Protein AF-A0A945RM82-F1 (afdb_monomer)

Solvent-accessible surface area (backbone atoms only — not comparable to full-atom values): 7335 Å² total; per-residue (Å²): 114,82,78,49,52,65,53,60,49,50,51,54,55,52,63,54,65,72,81,58,85,48,55,65,61,50,50,54,51,50,47,56,50,49,55,58,48,49,55,56,48,54,52,49,33,61,76,61,62,46,88,59,47,68,65,51,51,50,54,53,52,51,50,52,52,52,50,53,51,53,48,50,59,57,67,76,49,85,73,93,82,49,55,64,62,51,43,51,52,49,52,50,49,49,57,50,46,57,53,53,48,50,62,63,51,54,55,66,46,48,66,51,52,52,50,54,51,52,50,51,54,52,54,68,56,70,79,106

Sequence (128 aa):
AIVQIDKDFKDTIWEINGNNFDAMKILESLKLYTEQHFGREEELQRVVKFPYREAHHNEHTNLIKKLDSMMAETKDSSGNYLNTEVGEKIGMLLKGWLFDHVLENDLRMKPYLEEMRELAKKMGRMGR

Radius of gyration: 18.13 Å; Cα contacts (8 Å, |Δi|>4): 49; chains: 1; bounding box: 43×27×56 Å

Structure (mmCIF, N/CA/C/O backbone):
data_AF-A0A945RM82-F1
#
_entry.id   AF-A0A945RM82-F1
#
loop_
_atom_site.group_PDB
_atom_site.id
_atom_site.type_symbol
_atom_site.label_atom_id
_atom_site.label_alt_id
_atom_site.label_comp_id
_atom_site.label_asym_id
_atom_site.label_entity_id
_atom_site.label_seq_id
_atom_site.pdbx_PDB_ins_code
_atom_site.Cartn_x
_atom_site.Cartn_y
_atom_site.Cartn_z
_atom_site.occupancy
_atom_site.B_iso_or_equiv
_atom_site.auth_seq_id
_atom_site.auth_comp_id
_atom_site.auth_asym_id
_atom_site.auth_atom_id
_atom_site.pdbx_PDB_model_num
ATOM 1 N N . ALA A 1 1 ? -1.909 -6.859 13.482 1.00 43.19 1 ALA A N 1
ATOM 2 C CA . ALA A 1 1 ? -2.586 -6.156 12.377 1.00 43.19 1 ALA A CA 1
ATOM 3 C C . ALA A 1 1 ? -1.668 -5.075 11.820 1.00 43.19 1 ALA A C 1
ATOM 5 O O . ALA A 1 1 ? -1.059 -5.351 10.807 1.00 43.19 1 ALA A O 1
ATOM 6 N N . ILE A 1 2 ? -1.442 -3.957 12.522 1.00 42.31 2 ILE A N 1
ATOM 7 C CA . ILE A 1 2 ? -0.651 -2.823 11.994 1.00 42.31 2 ILE A CA 1
ATOM 8 C C . ILE A 1 2 ? 0.868 -3.114 11.935 1.00 42.31 2 ILE A C 1
ATOM 10 O O . ILE A 1 2 ? 1.513 -2.877 10.930 1.00 42.31 2 ILE A O 1
ATOM 14 N N . VAL A 1 3 ? 1.442 -3.746 12.966 1.00 43.12 3 VAL A N 1
ATOM 15 C CA . VAL A 1 3 ? 2.894 -4.068 13.018 1.00 43.12 3 VAL A CA 1
ATOM 16 C C . VAL A 1 3 ? 3.259 -5.348 12.241 1.00 43.12 3 VAL A C 1
ATOM 18 O O . VAL A 1 3 ? 4.426 -5.655 12.034 1.00 43.12 3 VAL A O 1
ATOM 21 N N . GLN A 1 4 ? 2.262 -6.127 11.808 1.00 48.75 4 GLN A N 1
ATOM 22 C CA . GLN A 1 4 ? 2.503 -7.428 11.168 1.00 48.75 4 GLN A CA 1
ATOM 23 C C . GLN A 1 4 ? 2.930 -7.280 9.700 1.00 48.75 4 GLN A C 1
ATOM 25 O O . GLN A 1 4 ? 3.601 -8.158 9.167 1.00 48.75 4 GLN A O 1
ATOM 30 N N . ILE A 1 5 ? 2.577 -6.146 9.085 1.00 50.00 5 ILE A N 1
ATOM 31 C CA . ILE A 1 5 ? 2.842 -5.847 7.678 1.00 50.00 5 ILE A CA 1
ATOM 32 C C . ILE A 1 5 ? 4.339 -5.884 7.406 1.00 50.00 5 ILE A C 1
ATOM 34 O O . ILE A 1 5 ? 4.763 -6.511 6.449 1.00 50.00 5 ILE A O 1
ATOM 38 N N . ASP A 1 6 ? 5.129 -5.269 8.283 1.00 53.53 6 ASP A N 1
ATOM 39 C CA . ASP A 1 6 ? 6.573 -5.101 8.118 1.00 53.53 6 ASP A CA 1
ATOM 40 C C . ASP A 1 6 ? 7.317 -6.447 8.112 1.00 53.53 6 ASP A C 1
ATOM 42 O O . ASP A 1 6 ? 8.240 -6.675 7.331 1.00 53.53 6 ASP A O 1
ATOM 46 N N . LYS A 1 7 ? 6.878 -7.382 8.965 1.00 53.16 7 LYS A N 1
ATOM 47 C CA . LYS A 1 7 ? 7.517 -8.692 9.103 1.00 53.16 7 LYS A CA 1
ATOM 48 C C . LYS A 1 7 ? 7.155 -9.621 7.947 1.00 53.16 7 LYS A C 1
ATOM 50 O O . LYS A 1 7 ? 8.054 -10.126 7.283 1.00 53.16 7 LYS A O 1
ATOM 55 N N . ASP A 1 8 ? 5.862 -9.798 7.683 1.00 56.16 8 ASP A N 1
ATOM 56 C CA . ASP A 1 8 ? 5.383 -10.713 6.641 1.00 56.16 8 ASP A CA 1
ATOM 57 C C . ASP A 1 8 ? 5.830 -10.223 5.247 1.00 56.16 8 ASP A C 1
ATOM 59 O O . ASP A 1 8 ? 6.164 -11.016 4.364 1.00 56.16 8 ASP A O 1
ATOM 63 N N . PHE A 1 9 ? 5.922 -8.901 5.071 1.00 60.59 9 PHE A N 1
ATOM 64 C CA . PHE A 1 9 ? 6.446 -8.278 3.864 1.00 60.59 9 PHE A CA 1
ATOM 65 C C . PHE A 1 9 ? 7.952 -8.506 3.683 1.00 60.59 9 PHE A C 1
ATOM 67 O O . PHE A 1 9 ? 8.400 -8.920 2.612 1.00 60.59 9 PHE A O 1
ATOM 74 N N . LYS A 1 10 ? 8.746 -8.278 4.735 1.00 57.41 10 LYS A N 1
ATOM 75 C CA . LYS A 1 10 ? 10.195 -8.505 4.708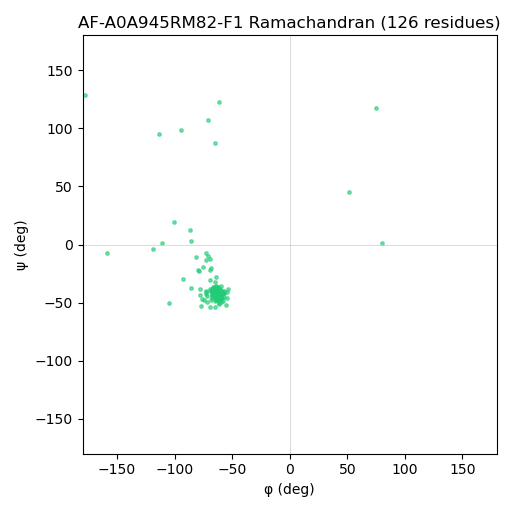 1.00 57.41 10 LYS A CA 1
ATOM 76 C C . LYS A 1 10 ? 10.541 -9.974 4.467 1.00 57.41 10 LYS A C 1
ATOM 78 O O . LYS A 1 10 ? 11.470 -10.245 3.710 1.00 57.41 10 LYS A O 1
ATOM 83 N N . ASP A 1 11 ? 9.777 -10.893 5.053 1.00 61.16 11 ASP A N 1
ATOM 84 C CA . ASP A 1 11 ? 9.936 -12.336 4.857 1.00 61.16 11 ASP A CA 1
ATOM 85 C C . ASP A 1 11 ? 9.597 -12.729 3.403 1.00 61.16 11 ASP A C 1
ATOM 87 O O . ASP A 1 11 ? 10.384 -13.424 2.761 1.00 61.16 11 ASP A O 1
ATOM 91 N N . THR A 1 12 ? 8.518 -12.174 2.831 1.00 60.81 12 THR A N 1
ATOM 92 C CA . THR A 1 12 ? 8.145 -12.371 1.413 1.00 60.81 12 THR A CA 1
ATOM 93 C C . THR A 1 12 ? 9.249 -11.895 0.462 1.00 60.81 12 THR A C 1
ATOM 95 O O . THR A 1 12 ? 9.639 -12.607 -0.460 1.00 60.81 12 THR A O 1
ATOM 98 N N . ILE A 1 13 ? 9.806 -10.702 0.689 1.00 57.53 13 ILE A N 1
ATOM 99 C CA . ILE A 1 13 ? 10.901 -10.168 -0.137 1.00 57.53 13 ILE A CA 1
ATOM 100 C C . ILE A 1 13 ? 12.191 -10.982 0.048 1.00 57.53 13 ILE A C 1
ATOM 102 O O . ILE A 1 13 ? 12.920 -11.210 -0.918 1.00 57.53 13 ILE A O 1
ATOM 106 N N . TRP A 1 14 ? 12.495 -11.432 1.266 1.00 57.28 14 TRP A N 1
ATOM 107 C CA . TRP A 1 14 ? 13.685 -12.235 1.549 1.00 57.28 14 TRP A CA 1
ATOM 108 C C . TRP A 1 14 ? 13.643 -13.609 0.868 1.00 57.28 14 TRP A C 1
ATOM 110 O O . TRP A 1 14 ? 14.636 -14.011 0.263 1.00 57.28 14 TRP A O 1
ATOM 120 N N . GLU A 1 15 ? 12.498 -14.296 0.889 1.00 54.78 15 GLU A N 1
ATOM 121 C CA . GLU A 1 15 ? 12.322 -15.581 0.200 1.00 54.78 15 GLU A CA 1
ATOM 122 C C . GLU A 1 15 ? 12.472 -15.455 -1.323 1.00 54.78 15 GLU A C 1
ATOM 124 O O . GLU A 1 15 ? 13.088 -16.314 -1.958 1.00 54.78 15 GLU A O 1
ATOM 129 N N . ILE A 1 16 ? 11.994 -14.356 -1.919 1.00 53.62 16 ILE A N 1
ATOM 130 C CA . ILE A 1 16 ? 12.106 -14.127 -3.369 1.00 53.62 16 ILE A CA 1
ATOM 131 C C . ILE A 1 16 ? 13.564 -13.866 -3.801 1.00 53.62 16 ILE A C 1
ATOM 133 O O . ILE A 1 16 ? 13.972 -14.262 -4.895 1.00 53.62 16 ILE A O 1
ATOM 137 N N . ASN A 1 17 ? 14.390 -13.272 -2.934 1.00 55.12 17 ASN A N 1
ATOM 138 C CA . ASN A 1 17 ? 15.804 -12.984 -3.217 1.00 55.12 17 ASN A CA 1
ATOM 139 C C . ASN A 1 17 ? 16.714 -14.230 -3.231 1.00 55.12 17 ASN A C 1
ATOM 141 O O . ASN A 1 17 ? 17.885 -14.129 -3.595 1.00 55.12 17 ASN A O 1
ATOM 145 N N . GLY A 1 18 ? 16.201 -15.406 -2.859 1.00 50.03 18 GLY A N 1
ATOM 146 C CA . GLY A 1 18 ? 17.003 -16.608 -2.647 1.00 50.03 18 GLY A CA 1
ATOM 147 C C . GLY A 1 18 ? 17.569 -17.303 -3.892 1.00 50.03 18 GLY A C 1
ATOM 148 O O . GLY A 1 18 ? 18.424 -18.161 -3.701 1.00 50.03 18 GLY A O 1
ATOM 149 N N . ASN A 1 19 ? 17.139 -17.007 -5.136 1.00 50.34 19 ASN A N 1
ATOM 150 C CA . ASN A 1 19 ? 17.694 -17.735 -6.303 1.00 50.34 19 ASN A CA 1
ATOM 151 C C . ASN A 1 19 ? 17.616 -17.119 -7.721 1.00 50.34 19 ASN A C 1
ATOM 153 O O . ASN A 1 19 ? 18.202 -17.693 -8.636 1.00 50.34 19 ASN A O 1
ATOM 157 N N . ASN A 1 20 ? 16.938 -15.996 -7.966 1.00 56.06 20 ASN A N 1
ATOM 158 C CA . ASN A 1 20 ? 17.090 -15.181 -9.188 1.00 56.06 20 ASN A CA 1
ATOM 159 C C . ASN A 1 20 ? 16.172 -13.965 -9.052 1.00 56.06 20 ASN A C 1
ATOM 161 O O . ASN A 1 20 ? 14.990 -14.139 -8.760 1.00 56.06 20 ASN A O 1
ATOM 1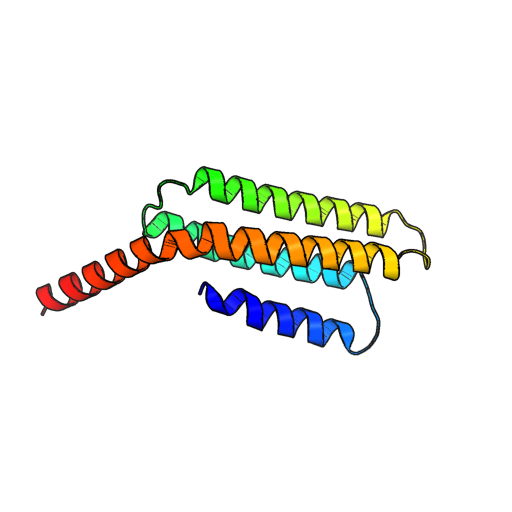65 N N . PHE A 1 21 ? 16.684 -12.753 -9.259 1.00 66.38 21 PHE A N 1
ATOM 166 C CA . PHE A 1 21 ? 15.848 -11.556 -9.213 1.00 66.38 21 PHE A CA 1
ATOM 167 C C . PHE A 1 21 ? 14.925 -11.540 -10.440 1.00 66.38 21 PHE A C 1
ATOM 169 O O . PHE A 1 21 ? 15.380 -11.336 -11.563 1.00 66.38 21 PHE A O 1
ATOM 176 N N . ASP A 1 22 ? 13.638 -11.801 -10.227 1.00 75.38 22 ASP A N 1
ATOM 177 C CA . ASP A 1 22 ? 12.593 -11.728 -11.247 1.00 75.38 22 ASP A CA 1
ATOM 178 C C . ASP A 1 22 ? 11.648 -10.588 -10.865 1.00 75.38 22 ASP A C 1
ATOM 180 O O . ASP A 1 22 ? 10.750 -10.742 -10.031 1.00 75.38 22 ASP A O 1
ATOM 184 N N . ALA A 1 23 ? 11.906 -9.413 -11.444 1.00 75.38 23 ALA A N 1
ATOM 185 C CA . ALA A 1 23 ? 11.175 -8.186 -11.147 1.00 75.38 23 ALA A CA 1
ATOM 186 C C . ALA A 1 23 ? 9.657 -8.353 -11.313 1.00 75.38 23 ALA A C 1
ATOM 188 O O . ALA A 1 23 ? 8.880 -7.836 -10.511 1.00 75.38 23 ALA A O 1
ATOM 189 N N . MET A 1 24 ? 9.241 -9.111 -12.332 1.00 81.62 24 MET A N 1
ATOM 190 C CA . MET A 1 24 ? 7.834 -9.329 -12.639 1.00 81.62 24 MET A CA 1
ATOM 191 C C . MET A 1 24 ? 7.154 -10.145 -11.537 1.00 81.62 24 MET A C 1
ATOM 193 O O . MET A 1 24 ? 6.104 -9.742 -11.038 1.00 81.62 24 MET A O 1
ATOM 197 N N . LYS A 1 25 ? 7.784 -11.235 -11.082 1.00 79.31 25 LYS A N 1
ATOM 198 C CA . LYS A 1 25 ? 7.257 -12.042 -9.965 1.00 79.31 25 LYS A CA 1
ATOM 199 C C . LYS A 1 25 ? 7.182 -11.263 -8.658 1.00 79.31 25 LYS A C 1
ATOM 201 O O . LYS A 1 25 ? 6.243 -11.454 -7.883 1.00 79.31 25 LYS A O 1
ATOM 206 N N . ILE A 1 26 ? 8.157 -10.390 -8.404 1.00 78.06 26 ILE A N 1
ATOM 207 C CA . ILE A 1 26 ? 8.151 -9.526 -7.218 1.00 78.06 26 ILE A CA 1
ATOM 208 C C . ILE A 1 26 ? 6.962 -8.571 -7.273 1.00 78.06 26 ILE A C 1
ATOM 210 O O . ILE A 1 26 ? 6.229 -8.460 -6.293 1.00 78.06 26 ILE A O 1
ATOM 214 N N . LEU A 1 27 ? 6.743 -7.913 -8.413 1.00 81.38 27 LEU A N 1
ATOM 215 C CA . LEU A 1 27 ? 5.629 -6.984 -8.592 1.00 81.38 27 LEU A CA 1
ATOM 216 C C . LEU A 1 27 ? 4.267 -7.679 -8.468 1.00 81.38 27 LEU A C 1
ATOM 218 O O . LEU A 1 27 ? 3.389 -7.159 -7.784 1.00 81.38 27 LEU A O 1
ATOM 222 N N . GLU A 1 28 ? 4.102 -8.866 -9.058 1.00 85.25 28 GLU A N 1
ATOM 223 C CA . GLU A 1 28 ? 2.875 -9.668 -8.922 1.00 85.25 28 GLU A CA 1
ATOM 224 C C . GLU A 1 28 ? 2.594 -10.034 -7.463 1.00 85.25 28 GLU A C 1
ATOM 226 O O . GLU A 1 28 ? 1.476 -9.861 -6.974 1.00 85.25 28 GLU A O 1
ATOM 231 N N . SER A 1 29 ? 3.625 -10.489 -6.749 1.00 81.25 29 SER A N 1
ATOM 232 C CA . SER A 1 29 ? 3.514 -10.860 -5.336 1.00 81.25 29 SER A CA 1
ATOM 233 C C . SER A 1 29 ? 3.191 -9.646 -4.462 1.00 81.25 29 SER A C 1
ATOM 235 O O . SER A 1 29 ? 2.331 -9.718 -3.585 1.00 81.25 29 SER A O 1
ATOM 237 N N . LEU A 1 30 ? 3.836 -8.508 -4.732 1.00 79.62 30 LEU A N 1
ATOM 238 C CA . LEU A 1 30 ? 3.604 -7.246 -4.036 1.00 79.62 30 LEU A CA 1
ATOM 239 C C . LEU A 1 30 ? 2.176 -6.736 -4.253 1.00 79.62 30 LEU A C 1
ATOM 241 O O . LEU A 1 30 ? 1.515 -6.332 -3.294 1.00 79.62 30 LEU A O 1
ATOM 245 N N . LYS A 1 31 ? 1.674 -6.797 -5.490 1.00 86.44 31 LYS A N 1
ATOM 246 C CA . LYS A 1 31 ? 0.296 -6.416 -5.805 1.00 86.44 31 LYS A CA 1
ATOM 247 C C . LYS A 1 31 ? -0.701 -7.299 -5.060 1.00 86.44 31 LYS A C 1
ATOM 249 O O . LYS A 1 31 ? -1.544 -6.777 -4.337 1.00 86.44 31 LYS A O 1
ATOM 254 N N . LEU A 1 32 ? -0.554 -8.620 -5.149 1.00 85.19 32 LEU A N 1
ATOM 255 C CA . LEU A 1 32 ? -1.444 -9.553 -4.457 1.00 85.19 32 LEU A CA 1
ATOM 256 C C . LEU A 1 32 ? -1.459 -9.312 -2.941 1.00 85.19 32 LEU A C 1
ATOM 258 O O . LEU A 1 32 ? -2.521 -9.289 -2.316 1.00 85.19 32 LEU A O 1
ATOM 262 N N . TYR A 1 33 ? -0.282 -9.121 -2.345 1.00 81.00 33 TYR A N 1
ATOM 263 C CA . TYR A 1 33 ? -0.154 -8.864 -0.915 1.00 81.00 33 TYR A CA 1
ATOM 264 C C . TYR A 1 33 ? -0.848 -7.561 -0.500 1.00 81.00 33 TYR A C 1
ATOM 266 O O . TYR A 1 33 ? -1.619 -7.553 0.463 1.00 81.00 33 TYR A O 1
ATOM 274 N N . THR A 1 34 ? -0.598 -6.474 -1.232 1.00 81.75 34 THR A N 1
ATOM 275 C CA . THR A 1 34 ? -1.169 -5.155 -0.929 1.00 81.75 34 THR A CA 1
ATOM 276 C C . THR A 1 34 ? -2.684 -5.132 -1.115 1.00 81.75 34 THR A C 1
ATOM 278 O O . THR A 1 34 ? -3.376 -4.664 -0.220 1.00 81.75 34 THR A O 1
ATOM 281 N N . GLU A 1 35 ? -3.234 -5.746 -2.166 1.00 87.44 35 GLU A N 1
ATOM 282 C CA . GLU A 1 35 ? -4.691 -5.875 -2.350 1.00 87.44 35 GLU A CA 1
ATOM 283 C C . GLU A 1 35 ? -5.363 -6.615 -1.184 1.00 87.44 35 GLU A C 1
ATOM 285 O O . GLU A 1 35 ? -6.371 -6.161 -0.634 1.00 87.44 35 GLU A O 1
ATOM 290 N N . GLN A 1 36 ? -4.789 -7.744 -0.757 1.00 83.50 36 GLN A N 1
ATOM 291 C CA . GLN A 1 36 ? -5.316 -8.498 0.382 1.00 83.50 36 GLN A CA 1
ATOM 292 C C . GLN A 1 36 ? -5.192 -7.726 1.696 1.00 83.50 36 GLN A C 1
ATOM 294 O O . GLN A 1 36 ? -6.058 -7.835 2.569 1.00 83.50 36 GLN A O 1
ATOM 299 N N . HIS A 1 37 ? -4.093 -6.995 1.870 1.00 81.31 37 HIS A N 1
ATOM 300 C CA . HIS A 1 37 ? -3.858 -6.175 3.045 1.00 81.31 37 HIS A CA 1
ATOM 301 C C . HIS A 1 37 ? -4.880 -5.034 3.133 1.00 81.31 37 HIS A C 1
ATOM 303 O O . HIS A 1 37 ? -5.617 -4.963 4.119 1.00 81.31 37 HIS A O 1
ATOM 309 N N . PHE A 1 38 ? -5.001 -4.242 2.068 1.00 86.69 38 PHE A N 1
ATOM 310 C CA . PHE A 1 38 ? -5.946 -3.134 1.957 1.00 86.69 38 PHE A CA 1
ATOM 311 C C . PHE A 1 38 ? -7.387 -3.589 2.147 1.00 86.69 38 PHE A C 1
ATOM 313 O O . PHE A 1 38 ? -8.125 -2.968 2.905 1.00 86.69 38 PHE A O 1
ATOM 320 N N . GLY A 1 39 ? -7.779 -4.731 1.575 1.00 88.25 39 GLY A N 1
ATOM 321 C CA . GLY A 1 39 ? -9.126 -5.270 1.777 1.00 88.25 39 GLY A CA 1
ATOM 322 C C . GLY A 1 39 ? -9.454 -5.556 3.249 1.00 88.25 39 GLY A C 1
ATOM 323 O O . GLY A 1 39 ? -10.556 -5.260 3.712 1.00 88.25 39 GLY A O 1
ATOM 324 N N . ARG A 1 40 ? -8.497 -6.092 4.022 1.00 84.94 40 ARG A N 1
ATOM 325 C CA . ARG A 1 40 ? -8.688 -6.310 5.470 1.00 84.94 40 ARG A CA 1
ATOM 326 C C . ARG A 1 40 ? -8.782 -4.993 6.231 1.00 84.94 40 ARG A C 1
ATOM 328 O O . ARG A 1 40 ? -9.553 -4.886 7.184 1.00 84.94 40 ARG A O 1
ATOM 335 N N . GLU A 1 41 ? -7.971 -4.023 5.843 1.00 83.19 41 GLU A N 1
ATOM 336 C CA . GLU A 1 41 ? -7.888 -2.738 6.515 1.00 83.19 41 GLU A CA 1
ATOM 337 C C . GLU A 1 41 ? -9.128 -1.872 6.260 1.00 83.19 41 GLU A C 1
ATOM 339 O O . GLU A 1 41 ? -9.725 -1.348 7.197 1.00 83.19 41 GLU A O 1
ATOM 344 N N . GLU A 1 42 ? -9.602 -1.808 5.019 1.00 89.75 42 GLU A N 1
ATOM 345 C CA . GLU A 1 42 ? -10.815 -1.080 4.642 1.00 89.75 42 GLU A CA 1
ATOM 346 C C . GLU A 1 42 ? -12.071 -1.660 5.298 1.00 89.75 42 GLU A C 1
ATOM 348 O O . GLU A 1 42 ? -12.970 -0.914 5.705 1.00 89.75 42 GLU A O 1
ATOM 353 N N . GLU A 1 43 ? -12.134 -2.985 5.458 1.00 88.88 43 GLU A N 1
ATOM 354 C CA . GLU A 1 43 ? -13.211 -3.626 6.210 1.00 88.88 43 GLU A CA 1
ATOM 355 C C . GLU A 1 43 ? -13.151 -3.244 7.694 1.00 88.88 43 GLU A C 1
ATOM 357 O O . GLU A 1 43 ? -14.172 -2.924 8.309 1.00 88.88 43 GLU A O 1
ATOM 362 N N . LEU A 1 44 ? -11.949 -3.189 8.268 1.00 83.25 44 LEU A N 1
ATOM 363 C CA . LEU A 1 44 ? -11.755 -2.730 9.637 1.00 83.25 44 LEU A CA 1
ATOM 364 C C . LEU A 1 44 ? -12.175 -1.263 9.802 1.00 83.25 44 LEU A C 1
ATOM 366 O O . LEU A 1 44 ? -12.922 -0.947 10.728 1.00 83.25 44 LEU A O 1
ATOM 370 N N . GLN A 1 45 ? -11.771 -0.383 8.882 1.00 85.94 45 GLN A N 1
ATOM 371 C CA . GLN A 1 45 ? -12.180 1.024 8.842 1.00 85.94 45 GLN A CA 1
ATOM 372 C C . GLN A 1 45 ? -13.702 1.173 8.780 1.00 85.94 45 GLN 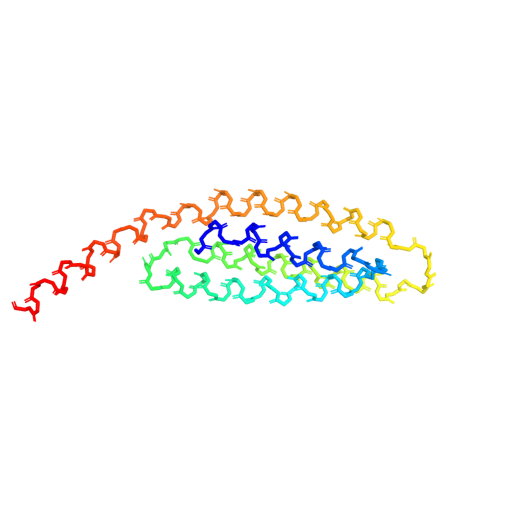A C 1
ATOM 374 O O . GLN A 1 45 ? -14.272 2.018 9.474 1.00 85.94 45 GLN A O 1
ATOM 379 N N . ARG A 1 46 ? -14.379 0.334 7.985 1.00 88.94 46 ARG A N 1
ATOM 380 C CA . ARG A 1 46 ? -15.844 0.307 7.891 1.00 88.94 46 ARG A CA 1
ATOM 381 C C . ARG A 1 46 ? -16.483 -0.050 9.233 1.00 88.94 46 ARG A C 1
ATOM 383 O O . ARG A 1 46 ? -17.419 0.627 9.658 1.00 88.94 46 ARG A O 1
ATOM 390 N N . VAL A 1 47 ? -15.977 -1.083 9.906 1.00 86.25 47 VAL A N 1
ATOM 391 C CA . VAL A 1 47 ? -16.508 -1.566 11.192 1.00 86.25 47 VAL A CA 1
ATOM 392 C C . VAL A 1 47 ? -16.308 -0.544 12.311 1.00 86.25 47 VAL A C 1
ATOM 394 O O . VAL A 1 47 ? -17.226 -0.321 13.100 1.00 86.25 47 VAL A O 1
ATOM 397 N N . VAL A 1 48 ? -15.146 0.112 12.368 1.00 81.69 48 VAL A N 1
ATOM 398 C CA . VAL A 1 48 ? -14.846 1.130 13.395 1.00 81.69 48 VAL A CA 1
ATOM 399 C C . VAL A 1 48 ? -15.346 2.531 13.031 1.00 81.69 48 VAL A C 1
ATOM 401 O O . VAL A 1 48 ? -15.110 3.475 13.779 1.00 81.69 48 VAL A O 1
ATOM 404 N N . LYS A 1 49 ? -16.044 2.675 11.894 1.00 86.19 49 LYS A N 1
ATOM 405 C CA . LYS A 1 49 ? -16.541 3.953 11.359 1.00 86.19 49 LYS A CA 1
ATOM 406 C C . LYS A 1 49 ? -15.441 5.015 11.262 1.00 86.19 49 LYS A C 1
ATOM 408 O O . LYS A 1 49 ? -15.635 6.164 11.655 1.00 86.19 49 LYS A O 1
ATOM 413 N N . PHE A 1 50 ? -14.282 4.619 10.742 1.00 84.00 50 PHE A N 1
ATOM 414 C CA . PHE A 1 50 ? -13.147 5.517 10.580 1.00 84.00 50 PHE A CA 1
ATOM 415 C C . PHE A 1 50 ? -13.513 6.671 9.625 1.00 84.00 50 PHE A C 1
ATOM 417 O O . PHE A 1 50 ? -13.913 6.413 8.486 1.00 84.00 50 PHE A O 1
ATOM 424 N N . PRO A 1 51 ? -13.394 7.941 10.056 1.00 86.19 51 PRO A N 1
ATOM 425 C CA . PRO A 1 51 ? -13.917 9.078 9.297 1.00 86.19 51 PRO A CA 1
ATOM 426 C C . PRO A 1 51 ? -13.151 9.363 7.999 1.00 86.19 51 PRO A C 1
ATOM 428 O O . PRO A 1 51 ? -13.716 9.953 7.084 1.00 86.19 51 PRO A O 1
ATOM 431 N N . TYR A 1 52 ? -11.896 8.919 7.887 1.00 87.12 52 TYR A N 1
ATOM 432 C CA . TYR A 1 52 ? -11.030 9.190 6.731 1.00 87.12 52 TYR A CA 1
ATOM 433 C C . TYR A 1 52 ? -10.944 8.019 5.739 1.00 87.12 52 TYR A C 1
ATOM 435 O O . TYR A 1 52 ? -10.020 7.955 4.934 1.00 87.12 52 TYR A O 1
ATOM 443 N N . ARG A 1 53 ? -11.910 7.091 5.778 1.00 88.75 53 ARG A N 1
ATOM 444 C CA . ARG A 1 53 ? -11.925 5.876 4.944 1.00 88.75 53 ARG A CA 1
ATOM 445 C C . ARG A 1 53 ? -11.803 6.157 3.442 1.00 88.75 53 ARG A C 1
ATOM 447 O O . ARG A 1 53 ? -11.110 5.430 2.746 1.00 88.75 53 ARG A O 1
ATOM 454 N N . GLU A 1 54 ? -12.472 7.191 2.933 1.00 90.38 54 GLU A N 1
ATOM 455 C CA . GLU A 1 54 ? -12.427 7.517 1.499 1.00 90.38 54 GLU A CA 1
ATOM 456 C C . GLU A 1 54 ? -11.040 8.003 1.064 1.00 90.38 54 GLU A C 1
ATOM 458 O O . GLU A 1 54 ? -10.513 7.548 0.052 1.00 90.38 54 GLU A O 1
ATOM 463 N N . ALA A 1 55 ? -10.423 8.885 1.857 1.00 87.81 5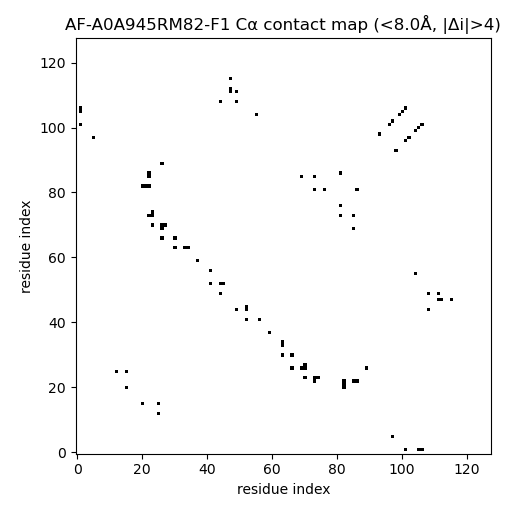5 ALA A N 1
ATOM 464 C CA . ALA A 1 55 ? -9.062 9.343 1.603 1.00 87.81 55 ALA A CA 1
ATOM 465 C C . ALA A 1 55 ? -8.080 8.162 1.613 1.00 87.81 55 ALA A C 1
ATOM 467 O O . ALA A 1 55 ? -7.282 8.032 0.688 1.00 87.81 55 ALA A O 1
ATOM 468 N N . HIS A 1 56 ? -8.219 7.258 2.586 1.00 85.75 56 HIS A N 1
ATOM 469 C CA . HIS A 1 56 ? -7.332 6.105 2.703 1.00 85.75 56 HIS A CA 1
ATOM 470 C C . HIS A 1 56 ? -7.512 5.101 1.545 1.00 85.75 56 HIS A C 1
ATOM 472 O O . HIS A 1 56 ? -6.542 4.641 0.948 1.00 85.75 56 HIS A O 1
ATOM 478 N N . HIS A 1 57 ? -8.757 4.841 1.127 1.00 90.19 57 HIS A N 1
ATOM 479 C CA . HIS A 1 57 ? -9.054 4.013 -0.049 1.00 90.19 57 HIS A CA 1
ATOM 480 C C . HIS A 1 57 ? -8.450 4.577 -1.349 1.00 90.19 57 HIS A C 1
ATOM 482 O O . HIS A 1 57 ? -7.997 3.829 -2.223 1.00 90.19 57 HIS A O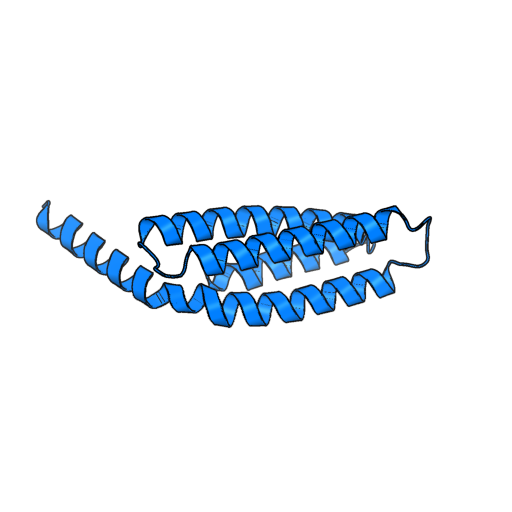 1
ATOM 488 N N . ASN A 1 58 ? -8.411 5.906 -1.494 1.00 90.38 58 ASN A N 1
ATOM 489 C CA . ASN A 1 58 ? -7.773 6.540 -2.647 1.00 90.38 58 ASN A CA 1
ATOM 490 C C . ASN A 1 58 ? -6.255 6.306 -2.658 1.00 90.38 58 ASN A C 1
ATOM 492 O O . ASN A 1 58 ? -5.689 6.058 -3.723 1.00 90.38 58 ASN A O 1
ATOM 496 N N . GLU A 1 59 ? -5.597 6.331 -1.498 1.00 85.88 59 GLU A N 1
ATOM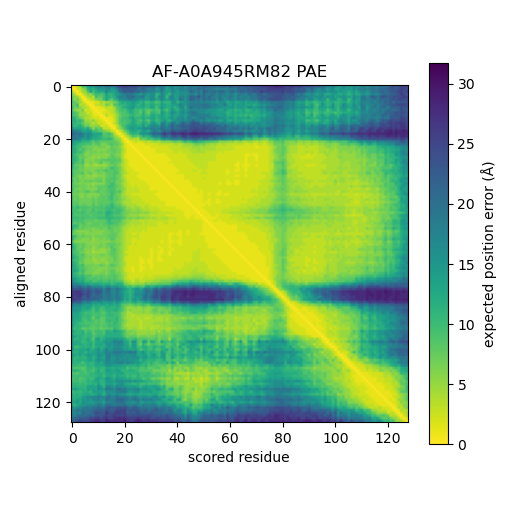 497 C CA . GLU A 1 59 ? -4.171 6.006 -1.378 1.00 85.88 59 GLU A CA 1
ATOM 498 C C . GLU A 1 59 ? -3.893 4.543 -1.750 1.00 85.88 59 GLU A C 1
ATOM 500 O O . GLU A 1 59 ? -3.003 4.286 -2.565 1.00 85.88 59 GLU A O 1
ATOM 505 N N . HIS A 1 60 ? -4.718 3.603 -1.272 1.00 89.06 60 HIS A N 1
ATOM 506 C CA . HIS A 1 60 ? -4.652 2.190 -1.671 1.00 89.06 60 HIS A CA 1
ATOM 507 C C . HIS A 1 60 ? -4.760 2.027 -3.185 1.00 89.06 60 HIS A C 1
ATOM 509 O O . HIS A 1 60 ? -3.901 1.425 -3.833 1.00 89.06 60 HIS A O 1
ATOM 515 N N . THR A 1 61 ? -5.794 2.630 -3.771 1.00 91.12 61 THR A N 1
ATOM 516 C CA . THR A 1 61 ? -6.053 2.558 -5.211 1.00 91.12 61 THR A CA 1
ATOM 517 C 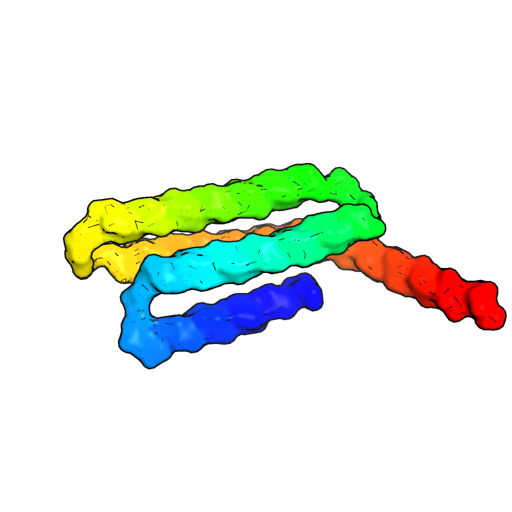C . THR A 1 61 ? -4.898 3.150 -6.022 1.00 91.12 61 THR A C 1
ATOM 519 O O . THR A 1 6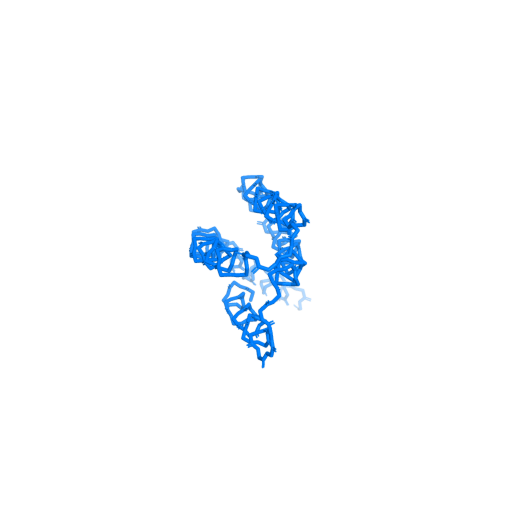1 ? -4.536 2.619 -7.074 1.00 91.12 61 THR A O 1
ATOM 522 N N . ASN A 1 62 ? -4.291 4.239 -5.546 1.00 88.81 62 ASN A N 1
ATOM 523 C CA . ASN A 1 62 ? -3.149 4.867 -6.204 1.00 88.81 62 ASN A CA 1
ATOM 524 C C . ASN A 1 62 ? -1.902 3.979 -6.172 1.00 88.81 62 ASN A C 1
ATOM 526 O O . ASN A 1 62 ? -1.191 3.909 -7.178 1.00 88.81 62 ASN A O 1
ATOM 530 N N . LEU A 1 63 ? -1.650 3.268 -5.068 1.00 86.06 63 LEU A N 1
ATOM 531 C CA . LEU A 1 63 ? -0.544 2.316 -5.015 1.00 86.06 63 LEU A CA 1
ATOM 532 C C . LEU A 1 63 ? -0.752 1.163 -5.999 1.00 86.06 63 LEU A C 1
ATOM 534 O O . LEU A 1 63 ? 0.164 0.852 -6.757 1.00 86.06 63 LEU A O 1
ATOM 538 N N . ILE A 1 64 ? -1.947 0.564 -6.028 1.00 89.75 64 ILE A N 1
ATOM 539 C CA . ILE A 1 64 ? -2.241 -0.546 -6.945 1.00 89.75 64 ILE A CA 1
ATOM 540 C C . ILE A 1 64 ? -2.040 -0.117 -8.402 1.00 89.75 64 ILE A C 1
ATOM 542 O O . ILE A 1 64 ? -1.365 -0.811 -9.159 1.00 89.75 64 ILE A O 1
ATOM 546 N N . LYS A 1 65 ? -2.515 1.079 -8.776 1.00 90.88 65 LYS A N 1
ATOM 547 C CA . LYS A 1 65 ? -2.265 1.648 -10.110 1.00 90.88 65 LYS A CA 1
ATOM 548 C C . LYS A 1 65 ? -0.775 1.806 -10.408 1.00 90.88 65 LYS A C 1
ATOM 550 O O . LYS A 1 65 ? -0.345 1.542 -11.525 1.00 90.88 65 LYS A O 1
ATOM 555 N N . LYS A 1 66 ? 0.024 2.230 -9.425 1.00 87.50 66 LYS A N 1
ATOM 556 C CA . LYS A 1 66 ? 1.474 2.379 -9.590 1.00 87.50 66 LYS A CA 1
ATOM 557 C C . LYS A 1 66 ? 2.162 1.029 -9.806 1.00 87.50 66 LYS A C 1
ATOM 559 O O . LYS A 1 66 ? 3.046 0.943 -10.654 1.00 87.50 66 LYS A O 1
ATOM 564 N N . LEU A 1 67 ? 1.731 -0.014 -9.096 1.00 87.00 67 LEU A N 1
ATOM 565 C CA . LEU A 1 67 ? 2.204 -1.384 -9.312 1.00 87.00 67 LEU A CA 1
ATOM 566 C C . LEU A 1 67 ? 1.845 -1.887 -10.714 1.00 87.00 67 LEU A C 1
ATOM 568 O O . LEU A 1 67 ? 2.713 -2.417 -11.403 1.00 87.00 67 LEU A O 1
ATOM 572 N N . ASP A 1 68 ? 0.614 -1.644 -11.170 1.00 90.06 68 ASP A N 1
ATOM 573 C CA . ASP A 1 68 ? 0.177 -2.007 -12.523 1.00 90.06 68 ASP A CA 1
ATOM 574 C C . ASP A 1 68 ? 1.009 -1.329 -13.615 1.00 90.06 68 ASP A C 1
ATOM 576 O O . ASP A 1 68 ? 1.433 -1.990 -14.565 1.00 90.06 68 ASP A O 1
ATOM 580 N N . SER A 1 69 ? 1.311 -0.036 -13.460 1.00 88.75 69 SER A N 1
ATOM 581 C CA . SER A 1 69 ? 2.193 0.681 -14.387 1.00 88.75 69 SER A CA 1
ATOM 582 C C . SER A 1 69 ? 3.600 0.080 -14.420 1.00 88.75 69 SER A C 1
ATOM 584 O O . SER A 1 69 ? 4.129 -0.175 -15.498 1.00 88.75 69 SER A O 1
ATOM 586 N N . MET A 1 70 ? 4.189 -0.226 -13.259 1.00 84.81 70 MET A N 1
ATOM 587 C CA . MET A 1 70 ? 5.519 -0.846 -13.193 1.00 84.81 70 MET A CA 1
ATOM 588 C C . MET A 1 70 ? 5.542 -2.244 -13.825 1.00 84.81 70 MET A C 1
ATOM 590 O O . MET A 1 70 ? 6.517 -2.616 -14.480 1.00 84.81 70 MET A O 1
ATOM 594 N N . MET A 1 71 ? 4.468 -3.021 -13.664 1.00 86.12 71 MET A N 1
ATOM 595 C CA . MET A 1 71 ? 4.317 -4.323 -14.318 1.00 86.12 71 MET A CA 1
ATOM 596 C C . MET A 1 71 ? 4.229 -4.183 -15.841 1.00 86.12 71 MET A C 1
ATOM 598 O O . MET A 1 71 ? 4.843 -4.974 -16.555 1.00 86.12 71 MET A O 1
ATOM 602 N N . ALA A 1 72 ? 3.491 -3.191 -16.347 1.00 86.62 72 ALA A N 1
ATOM 603 C CA . ALA A 1 72 ? 3.403 -2.918 -17.781 1.00 86.62 72 ALA A CA 1
ATOM 604 C C . ALA A 1 72 ? 4.769 -2.511 -18.364 1.00 86.62 72 ALA A C 1
ATOM 606 O O . ALA A 1 72 ? 5.223 -3.120 -19.329 1.00 86.62 72 ALA A O 1
ATOM 607 N N . GLU A 1 73 ? 5.474 -1.580 -17.711 1.00 83.19 73 GLU A N 1
ATOM 608 C CA . GLU A 1 73 ? 6.833 -1.164 -18.093 1.00 83.19 73 GLU A CA 1
ATOM 609 C C . GLU A 1 73 ? 7.814 -2.349 -18.118 1.00 83.19 73 GLU A C 1
ATOM 611 O O . GLU A 1 73 ? 8.633 -2.480 -19.029 1.00 83.19 73 GLU A O 1
ATOM 616 N N . THR A 1 74 ? 7.704 -3.256 -17.141 1.00 78.12 74 THR A N 1
ATOM 617 C CA . THR A 1 74 ? 8.549 -4.457 -17.066 1.00 78.12 74 THR A CA 1
ATOM 618 C C . THR A 1 74 ? 8.263 -5.430 -18.216 1.00 78.12 74 THR A C 1
ATOM 620 O O . THR A 1 74 ? 9.194 -6.040 -18.738 1.00 78.12 74 THR A O 1
ATOM 623 N N . LYS A 1 75 ? 6.998 -5.569 -18.642 1.00 78.19 75 LYS A N 1
ATOM 624 C CA . LYS A 1 75 ? 6.588 -6.458 -19.747 1.00 78.19 75 LYS A CA 1
ATOM 625 C C . LYS A 1 75 ? 6.999 -5.947 -21.123 1.00 78.19 75 LYS A C 1
ATOM 627 O O . LYS A 1 75 ? 7.421 -6.749 -21.953 1.00 78.19 75 LYS A O 1
ATOM 632 N N . ASP A 1 76 ? 6.876 -4.643 -21.358 1.00 72.81 76 ASP A N 1
ATOM 633 C CA . ASP A 1 76 ? 7.197 -4.022 -22.654 1.00 72.81 76 ASP A CA 1
ATOM 634 C C . ASP A 1 76 ? 8.696 -4.038 -22.957 1.00 72.81 76 ASP A C 1
ATOM 636 O O . ASP A 1 76 ? 9.141 -3.822 -24.086 1.00 72.81 76 ASP A O 1
ATOM 640 N N . SER A 1 77 ? 9.491 -4.344 -21.944 1.00 64.81 77 SER A N 1
ATOM 641 C CA . SER A 1 77 ? 10.921 -4.333 -22.055 1.00 64.81 77 SER A CA 1
ATOM 642 C C . SER A 1 77 ? 11.482 -5.708 -22.396 1.00 64.81 77 SER A C 1
ATOM 644 O O . SER A 1 77 ? 11.674 -6.586 -21.555 1.00 64.81 77 SER A O 1
ATOM 646 N N . SER A 1 78 ? 11.769 -5.893 -23.675 1.00 52.69 78 SER A N 1
ATOM 647 C CA . SER A 1 78 ? 12.291 -7.124 -24.258 1.00 52.69 78 SER A CA 1
ATOM 648 C C . SER A 1 78 ? 13.700 -7.481 -23.754 1.00 52.69 78 SER A C 1
ATOM 650 O O . SER A 1 78 ? 14.691 -7.155 -24.399 1.00 52.69 78 SER A O 1
ATOM 652 N N . GLY A 1 79 ? 13.776 -8.197 -22.630 1.00 54.03 79 GLY A N 1
ATOM 653 C CA . GLY A 1 79 ? 14.890 -9.075 -22.258 1.00 54.03 79 GLY A CA 1
ATOM 654 C C . GLY A 1 79 ? 16.184 -8.396 -21.778 1.00 54.03 79 GLY A C 1
ATOM 655 O O . GLY A 1 79 ? 16.919 -7.774 -22.534 1.00 54.03 79 GLY A O 1
ATOM 656 N N . ASN A 1 80 ? 16.538 -8.665 -20.522 1.00 50.78 80 ASN A N 1
ATOM 657 C CA . ASN A 1 80 ? 17.900 -8.629 -19.961 1.00 50.78 80 ASN A CA 1
ATOM 658 C C . ASN A 1 80 ? 18.558 -7.300 -19.544 1.00 50.78 80 ASN A C 1
ATOM 660 O O . ASN A 1 80 ? 19.656 -7.369 -19.000 1.00 50.78 80 ASN A O 1
ATOM 664 N N . TYR A 1 81 ? 17.916 -6.131 -19.644 1.00 46.31 81 TYR A N 1
ATOM 665 C CA . TYR A 1 81 ? 18.520 -4.871 -19.149 1.00 46.31 81 TYR A CA 1
ATOM 666 C C . TYR A 1 81 ? 17.863 -4.239 -17.910 1.00 46.31 81 TYR A C 1
ATOM 668 O O . TYR A 1 81 ? 18.339 -3.214 -17.435 1.00 46.31 81 TYR A O 1
ATOM 676 N N . LEU A 1 82 ? 16.818 -4.845 -17.336 1.00 52.97 82 LEU A N 1
ATOM 677 C CA . LEU A 1 82 ? 15.933 -4.136 -16.393 1.00 52.97 82 LEU A CA 1
ATOM 678 C C . LEU A 1 82 ? 15.839 -4.667 -14.977 1.00 52.97 82 LEU A C 1
ATOM 680 O O . LEU A 1 82 ? 15.201 -4.030 -14.146 1.00 52.97 82 LEU A O 1
ATOM 684 N N . ASN A 1 83 ? 16.486 -5.781 -14.657 1.00 59.84 83 ASN A N 1
ATOM 685 C CA . ASN A 1 83 ? 16.353 -6.334 -13.313 1.00 59.84 83 ASN A CA 1
ATOM 686 C C . ASN A 1 83 ? 16.906 -5.388 -12.235 1.00 59.84 83 ASN A C 1
ATOM 688 O O . ASN A 1 83 ? 16.270 -5.210 -11.203 1.00 59.84 83 ASN A O 1
ATOM 692 N N . THR A 1 84 ? 18.023 -4.702 -12.482 1.00 63.50 84 THR A N 1
ATOM 693 C CA . THR A 1 84 ? 18.595 -3.797 -11.474 1.00 63.50 84 THR A CA 1
ATOM 694 C C . THR A 1 84 ? 17.805 -2.493 -11.341 1.00 63.50 84 THR A C 1
ATOM 696 O O . THR A 1 84 ? 17.442 -2.127 -10.231 1.00 63.50 84 THR A O 1
ATOM 699 N N . GLU A 1 85 ? 17.462 -1.820 -12.446 1.00 70.25 85 GLU A N 1
ATOM 700 C CA . GLU A 1 85 ? 16.725 -0.543 -12.399 1.00 70.25 85 GLU A CA 1
ATOM 701 C C . GLU A 1 85 ? 15.286 -0.725 -11.889 1.00 70.25 85 GLU A C 1
ATOM 703 O O . GLU A 1 85 ? 14.808 0.047 -11.056 1.00 70.25 85 GLU A O 1
ATOM 708 N N . VAL A 1 86 ? 14.586 -1.772 -12.343 1.00 70.81 86 VAL A N 1
ATOM 709 C CA . VAL A 1 86 ? 13.247 -2.087 -11.827 1.00 70.81 86 VAL A CA 1
ATOM 710 C C . VAL A 1 86 ? 13.342 -2.508 -10.363 1.00 70.81 86 VAL A C 1
ATOM 712 O O . VAL A 1 86 ? 12.504 -2.100 -9.565 1.00 70.81 86 VAL A O 1
ATOM 715 N N . GLY A 1 87 ? 14.387 -3.242 -9.971 1.00 69.75 87 GLY A N 1
ATOM 716 C CA . GLY A 1 87 ? 14.637 -3.576 -8.571 1.00 69.75 87 GLY A CA 1
ATOM 717 C C . GLY A 1 87 ? 14.881 -2.365 -7.679 1.00 69.75 87 GLY A C 1
ATOM 718 O O . GLY A 1 87 ? 14.314 -2.293 -6.590 1.00 69.75 87 GLY A O 1
ATOM 719 N N . GLU A 1 88 ? 15.631 -1.371 -8.148 1.00 74.31 88 GLU A N 1
ATOM 720 C CA . GLU A 1 88 ? 15.806 -0.099 -7.444 1.00 74.31 88 GLU A CA 1
ATOM 721 C C . GLU A 1 88 ? 14.486 0.671 -7.335 1.00 74.31 88 GLU A C 1
ATOM 723 O O . GLU A 1 88 ? 14.137 1.133 -6.247 1.00 74.31 88 GLU A O 1
ATOM 728 N N . LYS A 1 89 ? 13.700 0.744 -8.417 1.00 75.62 89 LYS A N 1
ATOM 729 C CA . LYS A 1 89 ? 12.367 1.372 -8.407 1.00 75.62 89 LYS A CA 1
ATOM 730 C C . LYS A 1 89 ? 11.414 0.676 -7.438 1.00 75.62 89 LYS A C 1
ATOM 732 O O . LYS A 1 89 ? 10.699 1.358 -6.705 1.00 75.62 89 LYS A O 1
ATOM 737 N N . ILE A 1 90 ? 11.424 -0.658 -7.395 1.00 73.38 90 ILE A N 1
ATOM 738 C CA . ILE A 1 90 ? 10.668 -1.447 -6.415 1.00 73.38 90 ILE A CA 1
ATOM 739 C C . ILE A 1 90 ? 11.158 -1.107 -5.007 1.00 73.38 90 ILE A C 1
ATOM 741 O O . ILE A 1 90 ? 10.352 -0.743 -4.160 1.00 73.38 90 ILE A O 1
ATOM 745 N N . GLY A 1 91 ? 12.467 -1.136 -4.753 1.00 72.56 91 GLY A N 1
ATOM 746 C CA . GLY A 1 91 ? 13.037 -0.798 -3.448 1.00 72.56 91 GLY A CA 1
ATOM 747 C C . GLY A 1 91 ? 12.666 0.612 -2.975 1.00 72.56 91 GLY A C 1
AT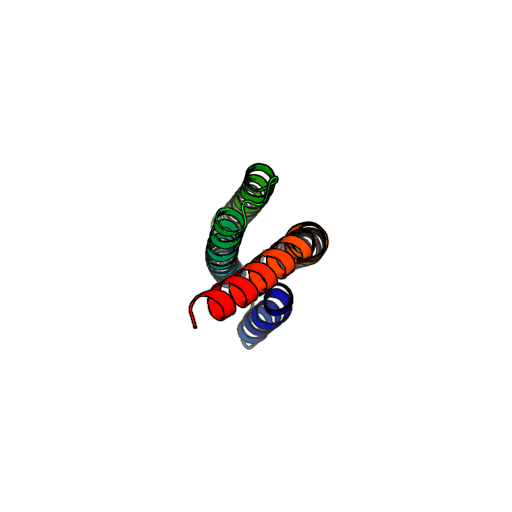OM 748 O O . GLY A 1 91 ? 12.302 0.800 -1.815 1.00 72.56 91 GLY A O 1
ATOM 749 N N . MET A 1 92 ? 12.692 1.600 -3.872 1.00 77.56 92 MET A N 1
ATOM 750 C CA . MET A 1 92 ? 12.271 2.973 -3.586 1.00 77.56 92 MET A CA 1
ATOM 751 C C . MET A 1 92 ? 10.769 3.081 -3.333 1.00 77.56 92 MET A C 1
ATOM 753 O O . MET A 1 92 ? 10.366 3.764 -2.391 1.00 77.56 92 MET A O 1
ATOM 757 N N . LEU A 1 93 ? 9.944 2.406 -4.142 1.00 76.94 93 LEU A N 1
ATOM 758 C CA . LEU A 1 93 ? 8.500 2.351 -3.938 1.00 76.94 93 LEU A CA 1
ATOM 759 C C . LEU A 1 93 ? 8.183 1.784 -2.559 1.00 76.94 93 LEU A C 1
ATOM 761 O O . LEU A 1 93 ? 7.414 2.387 -1.823 1.00 76.94 93 LEU A O 1
ATOM 765 N N . LEU A 1 94 ? 8.806 0.661 -2.211 1.00 70.06 94 LEU A N 1
ATOM 766 C CA . LEU A 1 94 ? 8.607 -0.011 -0.938 1.00 70.06 94 LEU A CA 1
ATOM 767 C C . LEU A 1 94 ? 9.070 0.843 0.227 1.00 70.06 94 LEU A C 1
ATOM 769 O O . LEU A 1 94 ? 8.345 0.973 1.200 1.00 70.06 94 LEU A O 1
ATOM 773 N N . LYS A 1 95 ? 10.246 1.462 0.125 1.00 69.62 95 LYS A N 1
ATOM 774 C CA . LYS A 1 95 ? 10.765 2.315 1.191 1.00 69.62 95 LYS A CA 1
ATOM 775 C C . LYS A 1 95 ? 9.883 3.540 1.427 1.00 69.62 95 LYS A C 1
ATOM 777 O O . LYS A 1 95 ? 9.660 3.881 2.579 1.00 69.62 95 LYS A O 1
ATOM 782 N N . GLY A 1 96 ? 9.402 4.186 0.364 1.00 70.44 96 GLY A N 1
ATOM 783 C CA . GLY A 1 96 ? 8.495 5.329 0.486 1.00 70.44 96 GLY A CA 1
ATOM 784 C C . GLY A 1 96 ? 7.125 4.904 1.001 1.00 70.44 96 GLY A C 1
ATOM 785 O O . GLY A 1 96 ? 6.665 5.391 2.022 1.00 70.44 96 GLY A O 1
ATOM 786 N N . TRP A 1 97 ? 6.500 3.925 0.347 1.00 72.19 97 TRP A N 1
ATOM 787 C CA . TRP A 1 97 ? 5.155 3.488 0.705 1.00 72.19 97 TRP A CA 1
ATOM 788 C C . TRP A 1 97 ? 5.087 2.861 2.100 1.00 72.19 97 TRP A C 1
ATOM 790 O O . TRP A 1 97 ? 4.239 3.249 2.889 1.00 72.19 97 TRP A O 1
ATOM 800 N N . LEU A 1 98 ? 5.974 1.923 2.435 1.00 65.00 98 LEU A N 1
ATOM 801 C CA . LEU A 1 98 ? 5.935 1.243 3.731 1.00 65.00 98 LEU A CA 1
ATOM 802 C C . LEU A 1 98 ? 6.144 2.230 4.882 1.00 65.00 98 LEU A C 1
ATOM 804 O O . LEU A 1 98 ? 5.521 2.090 5.929 1.00 65.00 98 LEU A O 1
ATOM 808 N N . PHE A 1 99 ? 7.011 3.225 4.689 1.00 62.41 99 PHE A N 1
ATOM 809 C CA . PHE A 1 99 ? 7.296 4.206 5.725 1.00 62.41 99 PHE A CA 1
ATOM 810 C C . PHE A 1 99 ? 6.160 5.221 5.860 1.00 62.41 99 PHE A C 1
ATOM 812 O O . PHE A 1 99 ? 5.693 5.450 6.971 1.00 62.41 99 PHE A O 1
ATOM 819 N N . ASP A 1 100 ? 5.670 5.769 4.748 1.00 65.38 100 ASP A N 1
ATOM 820 C CA . ASP A 1 100 ? 4.672 6.838 4.779 1.00 65.38 100 ASP A CA 1
ATOM 821 C C . ASP A 1 100 ? 3.261 6.284 5.061 1.00 65.38 100 ASP A C 1
ATOM 823 O O . ASP A 1 100 ? 2.550 6.799 5.919 1.00 65.38 100 ASP A O 1
ATOM 827 N N . HIS A 1 101 ? 2.866 5.175 4.428 1.00 66.88 101 HIS A N 1
ATOM 828 C CA . HIS A 1 101 ? 1.515 4.607 4.545 1.00 66.88 101 HIS A CA 1
ATOM 829 C C . HIS A 1 101 ? 1.257 3.970 5.917 1.00 66.88 101 HIS A C 1
ATOM 831 O O . HIS A 1 101 ? 0.276 4.296 6.586 1.00 66.88 101 HIS A O 1
ATOM 837 N N . VAL A 1 102 ? 2.166 3.104 6.385 1.00 63.31 102 VAL A N 1
ATOM 838 C CA . VAL A 1 102 ? 1.973 2.358 7.646 1.00 63.31 102 VAL A CA 1
ATOM 839 C C . VAL A 1 102 ? 2.123 3.269 8.866 1.00 63.31 102 VAL A C 1
ATOM 841 O O . VAL A 1 102 ? 1.375 3.135 9.840 1.00 63.31 102 VAL A O 1
ATOM 844 N N . LEU A 1 103 ? 3.087 4.198 8.854 1.00 58.75 103 LEU A N 1
ATOM 845 C CA . LEU A 1 103 ? 3.299 5.079 10.005 1.00 58.75 103 LEU A CA 1
ATOM 846 C C . LEU A 1 103 ? 2.280 6.212 10.057 1.00 58.75 103 LEU A C 1
ATOM 848 O O . LEU A 1 103 ? 1.836 6.560 11.153 1.00 58.75 103 LEU A O 1
ATOM 852 N N . GLU A 1 104 ? 1.895 6.796 8.921 1.00 63.81 104 GLU A N 1
ATOM 853 C CA . GLU A 1 104 ? 0.992 7.940 8.964 1.00 63.81 104 GLU A CA 1
ATOM 854 C C . GLU A 1 104 ? -0.474 7.544 9.022 1.00 63.81 104 GLU A C 1
ATOM 856 O O . GLU A 1 104 ? -1.205 8.211 9.751 1.00 63.81 104 GLU A O 1
ATOM 861 N N . ASN A 1 105 ? -0.920 6.486 8.343 1.00 64.12 105 ASN A N 1
ATOM 862 C CA . ASN A 1 105 ? -2.352 6.212 8.216 1.00 64.12 105 ASN A CA 1
ATOM 863 C C . ASN A 1 105 ? -2.827 5.052 9.095 1.00 64.12 105 ASN A C 1
ATOM 865 O O . ASN A 1 105 ? -3.740 5.244 9.907 1.00 64.12 105 ASN A O 1
ATOM 869 N N . ASP A 1 106 ? -2.164 3.897 9.062 1.00 67.06 106 ASP A N 1
ATOM 870 C CA . ASP A 1 106 ? -2.603 2.733 9.848 1.00 67.06 106 ASP A CA 1
ATOM 871 C C . ASP A 1 106 ? -2.531 2.999 11.357 1.00 67.06 106 ASP A C 1
ATOM 873 O O . ASP A 1 106 ? -3.420 2.618 12.128 1.00 67.06 106 ASP A O 1
ATOM 877 N N . LEU A 1 107 ? -1.494 3.712 11.814 1.00 68.44 107 LEU A N 1
ATOM 878 C CA . LEU A 1 107 ? -1.368 4.094 13.223 1.00 68.44 107 LEU A CA 1
ATOM 879 C C . LEU A 1 107 ? -2.486 5.040 13.683 1.00 68.44 107 LEU A C 1
ATOM 881 O O . LEU A 1 107 ? -2.872 4.980 14.855 1.00 68.44 107 LEU A O 1
ATOM 885 N N . ARG A 1 108 ? -3.073 5.854 12.793 1.00 74.12 108 ARG A N 1
ATOM 886 C CA . ARG A 1 108 ? -4.218 6.721 13.136 1.00 74.12 108 ARG A CA 1
ATOM 887 C C . ARG A 1 108 ? -5.485 5.928 13.428 1.00 74.12 108 ARG A C 1
ATOM 889 O O . ARG A 1 108 ? -6.362 6.436 14.125 1.00 74.12 108 ARG A O 1
ATOM 896 N N . MET A 1 109 ? -5.582 4.679 12.972 1.00 73.44 109 MET A N 1
ATOM 897 C CA . MET A 1 109 ? -6.695 3.797 13.333 1.00 73.44 109 MET A CA 1
ATOM 898 C C . MET A 1 109 ? -6.579 3.243 14.758 1.00 73.44 109 MET A C 1
ATOM 900 O O . MET A 1 109 ? -7.581 2.807 15.327 1.00 73.44 109 MET A O 1
ATOM 904 N N . LYS A 1 110 ? -5.384 3.259 15.368 1.00 75.00 110 LYS A N 1
ATOM 905 C CA . LYS A 1 110 ? -5.128 2.633 16.675 1.00 75.00 110 LYS A CA 1
ATOM 906 C C . LYS A 1 110 ? -6.088 3.098 17.789 1.00 75.00 110 LYS A C 1
ATOM 908 O O . LYS A 1 110 ? -6.635 2.218 18.455 1.00 75.00 110 LYS A O 1
ATOM 913 N N . PRO A 1 111 ? -6.376 4.402 17.978 1.00 77.69 111 PRO A N 1
ATOM 914 C CA . PRO A 1 111 ? -7.309 4.847 19.017 1.00 77.69 111 PRO A CA 1
ATOM 915 C C . PRO A 1 111 ? -8.737 4.316 18.810 1.00 77.69 111 PRO A C 1
ATOM 917 O O . PRO A 1 111 ? -9.376 3.878 19.763 1.00 77.69 111 PRO A O 1
ATOM 920 N N . TYR A 1 112 ? -9.213 4.270 17.561 1.00 78.31 112 TYR A N 1
ATOM 921 C CA . TYR A 1 112 ? -10.542 3.747 17.212 1.00 78.31 112 TYR A CA 1
ATOM 922 C C . TYR A 1 112 ? -10.659 2.243 17.499 1.00 78.31 112 TYR A C 1
ATOM 924 O O . TYR A 1 112 ? -11.700 1.754 17.943 1.00 78.31 112 TYR A O 1
ATOM 932 N N . LEU A 1 113 ? -9.572 1.497 17.279 1.00 76.44 113 LEU A N 1
ATOM 933 C CA . LEU A 1 113 ? -9.503 0.069 17.593 1.00 76.44 113 LEU A CA 1
ATOM 934 C C . LEU A 1 113 ? -9.510 -0.195 19.098 1.00 76.44 113 LEU A C 1
ATOM 936 O O . LEU A 1 113 ? -10.154 -1.143 19.554 1.00 76.44 113 LEU A O 1
ATOM 940 N N . GLU A 1 114 ? -8.806 0.631 19.870 1.00 80.94 114 GLU A N 1
ATOM 941 C CA . GLU A 1 114 ? -8.807 0.550 21.331 1.00 80.94 114 GLU A CA 1
ATOM 942 C C . GLU A 1 114 ? -10.196 0.867 21.899 1.00 80.94 114 GLU A C 1
ATOM 944 O O . GLU A 1 114 ? -10.707 0.100 22.718 1.00 80.94 114 GLU A O 1
ATOM 949 N N . GLU A 1 115 ? -10.860 1.910 21.397 1.00 80.81 115 GLU A N 1
ATOM 950 C CA . GLU A 1 115 ? -12.225 2.260 21.797 1.00 80.81 115 GLU A CA 1
ATOM 951 C C . GLU A 1 115 ? -13.219 1.124 21.505 1.00 80.81 115 GLU A C 1
ATOM 953 O O . GLU A 1 115 ? -13.940 0.678 22.403 1.00 80.81 115 GLU A O 1
ATOM 958 N N . MET A 1 116 ? -13.211 0.578 20.284 1.00 76.75 116 MET A N 1
ATOM 959 C CA . MET A 1 116 ? -14.082 -0.544 19.912 1.00 76.75 116 MET A CA 1
ATOM 960 C C . MET A 1 116 ? -13.808 -1.804 20.739 1.00 76.75 116 MET A C 1
ATOM 962 O O . MET A 1 116 ? -14.743 -2.517 21.116 1.00 76.75 116 MET A O 1
ATOM 966 N N . ARG A 1 117 ? -12.544 -2.074 21.083 1.00 79.56 117 ARG A N 1
ATOM 967 C CA . ARG A 1 117 ? -12.174 -3.189 21.965 1.00 79.56 117 ARG A CA 1
ATOM 968 C C . ARG A 1 117 ? -12.735 -3.001 23.376 1.00 79.56 117 ARG A C 1
ATOM 970 O O . ARG A 1 117 ? -13.227 -3.968 23.962 1.00 79.56 117 ARG A O 1
ATOM 977 N N . GLU A 1 118 ? -12.682 -1.792 23.925 1.00 79.75 118 GLU A N 1
ATOM 978 C CA . GLU A 1 118 ? -13.252 -1.499 25.244 1.00 79.75 118 GLU A CA 1
ATOM 979 C C . GLU A 1 118 ? -14.786 -1.547 25.240 1.00 79.75 118 GLU A C 1
ATOM 981 O O . GLU A 1 118 ? -15.385 -2.099 26.170 1.00 79.75 118 GLU A O 1
ATOM 986 N N . LEU A 1 119 ? -15.436 -1.069 24.175 1.00 76.12 119 LEU A N 1
ATOM 987 C CA . LEU A 1 119 ? -16.882 -1.213 23.986 1.00 76.12 119 LEU A CA 1
ATOM 988 C C . LEU A 1 119 ? -17.298 -2.690 23.930 1.00 76.12 119 LEU A C 1
ATOM 990 O O . LEU A 1 119 ? -18.206 -3.098 24.656 1.00 76.12 119 LEU A O 1
ATOM 994 N N . ALA A 1 120 ? -16.594 -3.519 23.156 1.00 74.44 120 ALA A N 1
ATOM 995 C CA . ALA A 1 120 ? -16.868 -4.953 23.065 1.00 74.44 120 ALA A CA 1
ATOM 996 C C . ALA A 1 120 ? -16.732 -5.665 24.426 1.00 74.44 120 ALA A C 1
ATOM 998 O O . ALA A 1 120 ? -17.587 -6.473 24.797 1.00 74.44 120 ALA A O 1
ATOM 999 N N . LYS A 1 121 ? -15.703 -5.327 25.219 1.00 79.19 121 LYS A N 1
ATOM 1000 C CA . LYS A 1 121 ? -15.530 -5.858 26.585 1.00 79.19 121 LYS A CA 1
ATOM 1001 C C . LYS A 1 121 ? -16.676 -5.462 27.518 1.00 79.19 121 LYS A C 1
ATOM 1003 O O . LYS A 1 121 ? -17.109 -6.289 28.321 1.00 79.19 121 LYS A O 1
ATOM 1008 N N . LYS A 1 122 ? -17.156 -4.215 27.439 1.00 74.31 122 LYS A N 1
ATOM 1009 C CA . LYS A 1 122 ? -18.297 -3.733 28.238 1.00 74.31 122 LYS A CA 1
ATOM 1010 C C . LYS A 1 122 ? -19.586 -4.463 27.853 1.00 74.31 122 LYS A C 1
ATOM 1012 O O . LYS A 1 122 ? -20.285 -4.952 28.736 1.00 74.31 122 LYS A O 1
ATOM 1017 N N . MET A 1 123 ? -19.850 -4.629 26.558 1.00 71.12 123 MET A N 1
ATOM 1018 C CA . MET A 1 123 ? -21.025 -5.355 26.056 1.00 71.12 123 MET A CA 1
ATOM 1019 C C . MET A 1 123 ? -21.015 -6.838 26.465 1.00 71.12 123 MET A C 1
ATOM 1021 O O . MET A 1 123 ? -22.019 -7.346 26.957 1.00 71.12 123 MET A O 1
ATOM 1025 N N . GLY A 1 124 ? -19.867 -7.520 26.378 1.00 70.69 124 GLY A N 1
ATOM 1026 C CA . GLY A 1 124 ? -19.717 -8.914 26.833 1.00 70.69 124 GLY A CA 1
ATOM 1027 C C . GLY A 1 124 ? -19.738 -9.112 28.360 1.00 70.69 124 GLY A C 1
ATOM 1028 O O . GLY A 1 124 ? -19.778 -10.246 28.845 1.00 70.69 124 GLY A O 1
ATOM 1029 N N . ARG A 1 125 ? -19.680 -8.026 29.139 1.00 66.62 125 ARG A N 1
ATOM 1030 C CA . ARG A 1 125 ? -19.883 -8.034 30.597 1.00 66.62 125 ARG A CA 1
ATOM 1031 C C . ARG A 1 125 ? -21.333 -7.756 30.995 1.00 66.62 125 ARG A C 1
ATOM 1033 O O . ARG A 1 125 ? -21.740 -8.260 32.027 1.00 66.62 125 ARG A O 1
ATOM 1040 N N . MET A 1 126 ? -22.087 -6.995 30.199 1.00 58.56 126 MET A N 1
ATOM 1041 C CA . MET A 1 126 ? -23.508 -6.704 30.454 1.00 58.56 126 MET A CA 1
ATOM 1042 C C . MET A 1 126 ? -24.453 -7.838 30.033 1.00 58.56 126 MET A C 1
ATOM 1044 O O . MET A 1 126 ? -25.570 -7.907 30.525 1.00 58.56 126 MET A O 1
ATOM 1048 N N . GLY A 1 127 ? -24.022 -8.714 29.121 1.00 54.22 127 GLY A N 1
ATOM 1049 C CA . GLY A 1 127 ? -24.788 -9.891 28.695 1.00 54.22 127 GLY A CA 1
ATOM 1050 C C . GLY A 1 127 ? -24.592 -11.147 29.556 1.00 54.22 127 GLY A C 1
ATOM 1051 O O . GLY A 1 127 ? -24.942 -12.229 29.092 1.00 54.22 127 GLY A O 1
ATOM 1052 N N . ARG A 1 128 ? -23.980 -11.033 30.742 1.00 48.91 128 ARG A N 1
ATOM 1053 C CA . ARG A 1 128 ? -23.770 -12.128 31.703 1.00 48.91 128 ARG A CA 1
ATOM 1054 C C . ARG A 1 128 ? -24.518 -11.873 32.998 1.00 48.91 128 ARG A C 1
ATOM 1056 O O . ARG A 1 128 ? -24.560 -10.693 33.405 1.00 48.91 128 ARG A O 1
#

pLDDT: mean 73.16, std 13.25, range [42.31, 91.12]

Mean predicted aligned error: 9.7 Å

Foldseek 3Di:
DLVVCVVVVVVVVVVCPPPDQDLLVNLVVVLVSLVVVLVVVLVVCVVLVPVCSVVLVVVSVVLSVVSVVLNVVSVVDPDDDPSVVSVVVVVVSCVVCVVCVSVPPVVVCVVSVVVVVVVVVVVVVVVD

Secondary structure (DSSP, 8-state):
-TTHHHHHHHHHHHHHTTT---HHHHHHHHHHHHHHHHHHHHHHHHHTT-TTHHHHHHHHHHHHHHHHHHHHHHHHS-SSS-HHHHHHHHHHHHHHHHHHHHHHTGGGGHHHHHHHHHHHHHHHHHT-

Nearest PDB structures (foldseek):
  3waq-assembly1_A  TM=8.729E-01  e=4.459E-02  Nitratidesulfovibrio vulgaris str. Hildenborough
  3agt-assembly1_A  TM=8.979E-01  e=7.116E-02  Nitratidesulfovibrio vulgaris
  4xpw-assembly1_A  TM=8.098E-01  e=1.046E+00  Methylococcus capsulatus str. Bath
  4xpy-assembly1_A  TM=8.113E-01  e=1.108E+00  Methylococcus capsulatus str. Bath
  4xpx-assembly1_A  TM=7.203E-01  e=8.277E-01  Methylococcus capsulatus str. Bath